Protein AF-A0A7V1N753-F1 (afdb_monomer)

Solvent-accessible surface area (backbone atoms only — not comparable to full-atom values): 4527 Å² total; per-residue (Å²): 139,82,77,81,77,82,68,88,84,41,48,71,47,53,92,62,90,82,44,72,67,58,49,56,56,51,73,72,50,96,60,55,76,48,70,33,70,69,36,53,53,52,51,53,56,52,51,53,50,54,57,54,44,65,73,65,77,57,89,36,83,70,74,81,32,76,72,86,131

Foldseek 3Di:
DDDDDDLPAAAEAAPDDDDPVNVVVPVVPPGHYYYDPNSVVVVVVVVVVVVVVVVVPDDDAPPPDDHDD

Structure (mmCIF, N/CA/C/O backbone):
data_AF-A0A7V1N753-F1
#
_entry.id   AF-A0A7V1N753-F1
#
loop_
_atom_site.group_PDB
_atom_site.id
_atom_site.type_symbol
_atom_site.label_atom_id
_atom_site.label_alt_id
_atom_site.label_comp_id
_atom_site.label_asym_id
_atom_site.label_entity_id
_atom_site.label_seq_id
_atom_site.pdbx_PDB_ins_code
_atom_site.Cartn_x
_atom_site.Cartn_y
_atom_site.Cartn_z
_atom_site.occupancy
_atom_site.B_iso_or_equiv
_atom_site.auth_seq_id
_atom_site.auth_comp_id
_atom_site.auth_asym_id
_atom_site.auth_atom_id
_atom_site.pdbx_PDB_model_num
ATOM 1 N N . MET A 1 1 ? 25.136 -15.570 -8.101 1.00 36.69 1 MET A N 1
ATOM 2 C CA . MET A 1 1 ? 24.984 -14.340 -8.904 1.00 36.69 1 MET A CA 1
ATOM 3 C C . MET A 1 1 ? 23.869 -14.613 -9.894 1.00 36.69 1 MET A C 1
ATOM 5 O O . MET A 1 1 ? 24.127 -15.103 -10.983 1.00 36.69 1 MET A O 1
ATOM 9 N N . THR A 1 2 ? 22.628 -14.480 -9.432 1.00 38.47 2 THR A N 1
ATOM 10 C CA . THR A 1 2 ? 21.440 -14.869 -10.199 1.00 38.47 2 THR A CA 1
ATOM 11 C C . THR A 1 2 ? 21.000 -13.659 -11.013 1.00 38.47 2 THR A C 1
ATOM 13 O O . THR A 1 2 ? 20.816 -12.579 -10.457 1.00 38.47 2 THR A O 1
ATOM 16 N N . MET A 1 3 ? 20.957 -13.834 -12.332 1.00 37.34 3 MET A N 1
ATOM 17 C CA . MET A 1 3 ? 20.512 -12.835 -13.305 1.00 37.34 3 MET A CA 1
ATOM 18 C C . MET A 1 3 ? 19.033 -12.493 -13.072 1.00 37.34 3 MET A C 1
ATOM 20 O O . MET A 1 3 ? 18.293 -13.385 -12.649 1.00 37.34 3 MET A O 1
ATOM 24 N N . PRO A 1 4 ? 18.593 -11.248 -13.330 1.00 54.53 4 PRO A N 1
ATOM 25 C CA . PRO A 1 4 ? 17.203 -10.874 -13.144 1.00 54.53 4 PRO A CA 1
ATOM 26 C C . PRO A 1 4 ? 16.341 -11.580 -14.186 1.00 54.53 4 PRO A C 1
ATOM 28 O O . PRO A 1 4 ? 16.730 -11.774 -15.342 1.00 54.53 4 PRO A O 1
ATOM 31 N N . GLU A 1 5 ? 15.181 -12.009 -13.719 1.00 53.12 5 GLU A N 1
ATOM 32 C CA . GLU A 1 5 ? 14.181 -12.707 -14.498 1.00 53.12 5 GLU A CA 1
ATOM 33 C C . GLU A 1 5 ? 13.700 -11.802 -15.638 1.00 53.12 5 GLU A C 1
ATOM 35 O O . GLU A 1 5 ? 13.534 -10.593 -15.502 1.00 53.12 5 GLU A O 1
ATOM 40 N N . ASN A 1 6 ? 13.570 -12.407 -16.810 1.00 43.03 6 ASN A N 1
ATOM 41 C CA . ASN A 1 6 ? 13.264 -11.774 -18.082 1.00 43.03 6 ASN A CA 1
ATOM 42 C C . ASN A 1 6 ? 11.964 -10.935 -18.012 1.00 43.03 6 ASN A C 1
ATOM 44 O O . ASN A 1 6 ? 10.874 -11.500 -18.070 1.00 43.03 6 ASN A O 1
ATOM 48 N N . HIS A 1 7 ? 12.057 -9.598 -17.955 1.00 50.56 7 HIS A N 1
ATOM 49 C CA . HIS A 1 7 ? 10.913 -8.662 -17.944 1.00 50.56 7 HIS A CA 1
ATOM 50 C C . HIS A 1 7 ? 10.194 -8.520 -19.304 1.00 50.56 7 HIS A C 1
ATOM 52 O O . HIS A 1 7 ? 9.645 -7.468 -19.628 1.00 50.56 7 HIS A O 1
ATOM 58 N N . ALA A 1 8 ? 10.157 -9.569 -20.124 1.00 49.00 8 ALA A N 1
ATOM 59 C CA . ALA A 1 8 ? 9.540 -9.515 -21.450 1.00 49.00 8 ALA A CA 1
ATOM 60 C C . ALA A 1 8 ? 7.992 -9.476 -21.434 1.00 49.00 8 ALA A C 1
ATOM 62 O O . ALA A 1 8 ? 7.387 -9.445 -22.502 1.00 49.00 8 ALA A O 1
ATOM 63 N N . ALA A 1 9 ? 7.333 -9.466 -20.264 1.00 62.09 9 ALA A N 1
ATOM 64 C CA . ALA A 1 9 ? 5.864 -9.492 -20.175 1.00 62.09 9 ALA A CA 1
ATOM 65 C C . ALA A 1 9 ? 5.225 -8.609 -19.078 1.00 62.09 9 ALA A C 1
ATOM 67 O O . ALA A 1 9 ? 4.000 -8.551 -18.996 1.00 62.09 9 ALA A O 1
ATOM 68 N N . GLY A 1 10 ? 6.007 -7.889 -18.270 1.00 74.94 10 GLY A N 1
ATOM 69 C CA . GLY A 1 10 ? 5.498 -7.058 -17.172 1.00 74.94 10 GLY A CA 1
ATOM 70 C C . GLY A 1 10 ? 6.226 -7.293 -15.855 1.00 74.94 10 GLY A C 1
ATOM 71 O O . GLY A 1 10 ? 6.993 -8.244 -15.720 1.00 74.94 10 GLY A O 1
ATOM 72 N N . PHE A 1 11 ? 5.997 -6.398 -14.899 1.00 87.81 11 PHE A N 1
ATOM 73 C CA . PHE A 1 11 ? 6.550 -6.455 -13.549 1.00 87.81 11 PHE A CA 1
ATOM 74 C C . PHE A 1 11 ? 5.430 -6.678 -12.536 1.00 87.81 11 PHE A C 1
ATOM 76 O O . PHE A 1 11 ? 4.357 -6.084 -12.651 1.00 87.81 11 PHE A O 1
ATOM 83 N N . GLU A 1 12 ? 5.666 -7.514 -11.533 1.00 91.69 12 GLU A N 1
ATOM 84 C CA . GLU A 1 12 ? 4.656 -7.880 -10.544 1.00 91.69 12 GLU A CA 1
ATOM 85 C C . GLU A 1 12 ? 5.098 -7.484 -9.130 1.00 91.69 12 GLU A C 1
ATOM 87 O O . GLU A 1 12 ? 6.141 -7.905 -8.630 1.00 91.69 12 GLU A O 1
ATOM 92 N N . LEU A 1 13 ? 4.291 -6.652 -8.473 1.00 91.88 13 LEU A N 1
ATOM 93 C CA . LEU A 1 13 ? 4.521 -6.166 -7.119 1.00 91.88 13 LEU A CA 1
ATOM 94 C C . LEU A 1 13 ? 4.038 -7.191 -6.092 1.00 91.88 13 LEU A C 1
ATOM 96 O O . LEU A 1 13 ? 2.845 -7.478 -6.006 1.00 91.88 13 LEU A O 1
ATOM 100 N N . ARG A 1 14 ? 4.971 -7.680 -5.271 1.00 91.69 14 ARG A N 1
ATOM 101 C CA . ARG A 1 14 ? 4.723 -8.674 -4.209 1.00 91.69 14 ARG A CA 1
ATOM 102 C C . ARG A 1 14 ? 4.893 -8.134 -2.783 1.00 91.69 14 ARG A C 1
ATOM 104 O O . ARG A 1 14 ? 4.620 -8.834 -1.820 1.00 91.69 14 ARG A O 1
ATOM 111 N N . GLY A 1 15 ? 5.330 -6.879 -2.642 1.00 87.75 15 GLY A N 1
ATOM 112 C CA . GLY A 1 15 ? 5.654 -6.254 -1.349 1.00 87.75 15 GLY A CA 1
ATOM 113 C C . GLY A 1 15 ? 7.114 -6.426 -0.911 1.00 87.75 15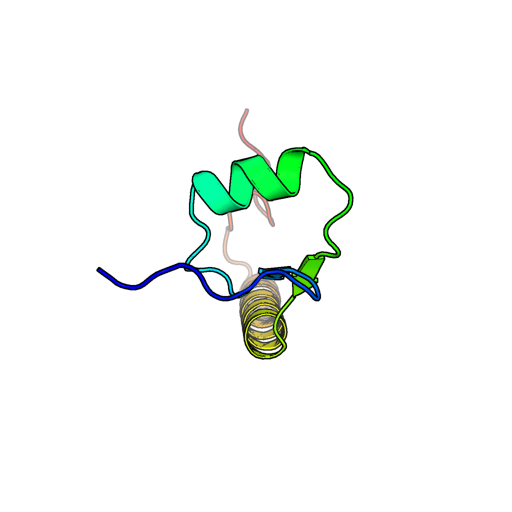 GLY A C 1
ATOM 114 O O . GLY A 1 15 ? 7.535 -5.822 0.070 1.00 87.75 15 GLY A O 1
ATOM 115 N N . GLU A 1 16 ? 7.905 -7.182 -1.672 1.00 88.25 16 GLU A N 1
ATOM 116 C CA . GLU A 1 16 ? 9.338 -7.392 -1.472 1.00 88.25 16 GLU A CA 1
ATOM 117 C C . GLU A 1 16 ? 10.060 -7.531 -2.822 1.00 88.25 16 GLU A C 1
ATOM 119 O O . GLU A 1 16 ? 9.426 -7.597 -3.875 1.00 88.25 16 GLU A O 1
ATOM 124 N N . GLY A 1 17 ? 11.396 -7.535 -2.807 1.00 85.50 17 GLY A N 1
ATOM 125 C CA . GLY A 1 17 ? 12.200 -7.860 -3.993 1.00 85.50 17 GLY A CA 1
ATOM 126 C C . GLY A 1 17 ? 12.321 -6.766 -5.063 1.00 85.50 17 GLY A C 1
ATOM 127 O O . GLY A 1 17 ? 12.983 -6.990 -6.074 1.00 85.50 17 GLY A O 1
ATOM 128 N N . LEU A 1 18 ? 11.755 -5.570 -4.857 1.00 89.69 18 LEU A N 1
ATOM 129 C CA . LEU A 1 18 ? 11.965 -4.436 -5.763 1.00 89.69 18 LEU A CA 1
ATOM 130 C C . LEU A 1 18 ? 13.416 -3.934 -5.669 1.00 89.69 18 LEU A C 1
ATOM 132 O O . LEU A 1 18 ? 13.831 -3.374 -4.654 1.00 89.69 18 LEU A O 1
ATOM 136 N N . THR A 1 19 ? 14.187 -4.124 -6.740 1.00 90.56 19 THR A N 1
ATOM 137 C CA . THR A 1 19 ? 15.570 -3.633 -6.844 1.00 90.56 19 THR A CA 1
ATOM 138 C C . THR A 1 19 ? 15.619 -2.215 -7.413 1.00 90.56 19 THR A C 1
ATOM 140 O O . THR A 1 19 ? 14.701 -1.780 -8.107 1.00 90.56 19 THR A O 1
ATOM 143 N N . LEU A 1 20 ? 16.712 -1.482 -7.163 1.00 90.69 20 LEU A N 1
ATOM 144 C CA . LEU A 1 20 ? 16.906 -0.141 -7.734 1.00 90.69 20 LEU A CA 1
ATOM 145 C C . LEU A 1 20 ? 17.010 -0.172 -9.264 1.00 90.69 20 LEU A C 1
ATOM 147 O O . LEU A 1 20 ? 16.565 0.760 -9.926 1.00 90.69 20 LEU A O 1
ATOM 151 N N . GLN A 1 21 ? 17.580 -1.242 -9.818 1.00 87.12 21 GLN A N 1
ATOM 152 C CA . GLN A 1 21 ? 17.673 -1.468 -11.257 1.00 87.12 21 GLN A CA 1
ATOM 153 C C . GLN A 1 21 ? 16.278 -1.642 -11.861 1.00 87.12 21 GLN A C 1
ATOM 155 O O . GLN A 1 21 ? 15.921 -0.905 -12.775 1.00 87.12 21 GLN A O 1
ATOM 160 N N . ALA A 1 22 ? 15.459 -2.528 -11.281 1.00 85.62 22 ALA A N 1
ATOM 161 C CA . ALA A 1 22 ? 14.070 -2.699 -11.699 1.00 85.62 22 ALA A CA 1
ATOM 162 C C . ALA A 1 22 ? 13.275 -1.393 -11.547 1.00 85.62 22 ALA A C 1
ATOM 164 O O . ALA A 1 22 ? 12.537 -1.012 -12.445 1.00 85.62 22 ALA A O 1
ATOM 165 N N . LEU A 1 23 ? 13.471 -0.647 -10.456 1.00 89.44 23 LEU A N 1
ATOM 166 C CA . LEU A 1 23 ? 12.822 0.651 -10.267 1.00 89.44 23 LEU A CA 1
ATOM 167 C C . LEU A 1 23 ? 13.202 1.663 -11.361 1.00 89.44 23 LEU A C 1
ATOM 169 O O . LEU A 1 23 ? 12.329 2.367 -11.863 1.00 89.44 23 LEU A O 1
ATOM 173 N N . ALA A 1 24 ? 14.481 1.738 -11.738 1.00 89.50 24 ALA A N 1
ATOM 174 C CA . ALA A 1 24 ? 14.944 2.623 -12.805 1.00 89.50 24 ALA A CA 1
ATOM 175 C C . ALA A 1 24 ? 14.359 2.234 -14.174 1.00 89.50 24 ALA A C 1
ATOM 177 O O . ALA A 1 24 ? 13.977 3.116 -14.942 1.00 89.50 24 ALA A O 1
ATOM 178 N N . GLU A 1 25 ? 14.241 0.933 -14.455 1.00 86.19 25 GLU A N 1
ATOM 179 C CA . GLU A 1 25 ? 13.582 0.411 -15.660 1.00 86.19 25 GLU A CA 1
ATOM 180 C C . GLU A 1 25 ? 12.089 0.778 -15.687 1.00 86.19 25 GLU A C 1
ATOM 182 O O . GLU A 1 25 ? 11.591 1.290 -16.689 1.00 86.19 25 GLU A O 1
ATOM 187 N N . LEU A 1 26 ? 11.385 0.598 -14.565 1.00 88.19 26 LEU A N 1
ATOM 188 C CA . LEU A 1 26 ? 9.961 0.920 -14.432 1.00 88.19 26 LEU A CA 1
ATOM 189 C C . LEU A 1 26 ? 9.673 2.422 -14.524 1.00 88.19 26 LEU A C 1
ATOM 191 O O . LEU A 1 26 ? 8.657 2.822 -15.094 1.00 88.19 26 LEU A O 1
ATOM 195 N N . ALA A 1 27 ? 10.561 3.263 -13.987 1.00 88.56 27 ALA A N 1
ATOM 196 C CA . ALA A 1 27 ? 10.409 4.718 -13.999 1.00 88.56 27 ALA A CA 1
ATOM 197 C C . ALA A 1 27 ? 10.405 5.307 -15.419 1.00 88.56 27 ALA A C 1
ATOM 199 O O . ALA A 1 27 ? 9.811 6.361 -15.644 1.00 88.56 27 ALA A O 1
ATOM 200 N N . GLY A 1 28 ? 11.034 4.618 -16.378 1.00 84.81 28 GLY A N 1
ATOM 201 C CA . GLY A 1 28 ? 11.005 4.985 -17.794 1.00 84.81 28 GLY A CA 1
ATOM 202 C C . GLY A 1 28 ? 9.644 4.777 -18.473 1.00 84.81 28 GLY A C 1
ATOM 203 O O . GLY A 1 28 ? 9.435 5.287 -19.574 1.00 84.81 28 GLY A O 1
ATOM 204 N N . GLY A 1 29 ? 8.710 4.073 -17.824 1.00 81.25 29 GLY A N 1
ATOM 205 C CA . GLY A 1 29 ? 7.415 3.707 -18.394 1.00 81.25 29 GLY A CA 1
ATOM 206 C C . GLY A 1 29 ? 7.507 2.575 -19.424 1.00 81.25 29 GLY A C 1
ATOM 207 O O . GLY A 1 29 ? 8.573 2.044 -19.718 1.00 81.25 29 GLY A O 1
ATOM 208 N N . GLY A 1 30 ? 6.360 2.161 -19.968 1.00 80.94 30 GLY A N 1
ATOM 209 C CA . GLY A 1 30 ? 6.292 1.128 -21.015 1.00 80.94 30 GLY A CA 1
ATOM 210 C C . GLY A 1 30 ? 6.344 -0.322 -20.520 1.00 80.94 30 GLY A C 1
ATOM 211 O O . GLY A 1 30 ? 6.105 -1.232 -21.309 1.00 80.94 30 GLY A O 1
ATOM 212 N N . VAL A 1 31 ? 6.574 -0.543 -19.224 1.00 86.44 31 VAL A N 1
ATOM 213 C CA . VAL A 1 31 ? 6.465 -1.862 -18.588 1.00 86.44 31 VAL A CA 1
ATOM 214 C C . VAL A 1 31 ? 5.129 -1.945 -17.841 1.00 86.44 31 VAL A C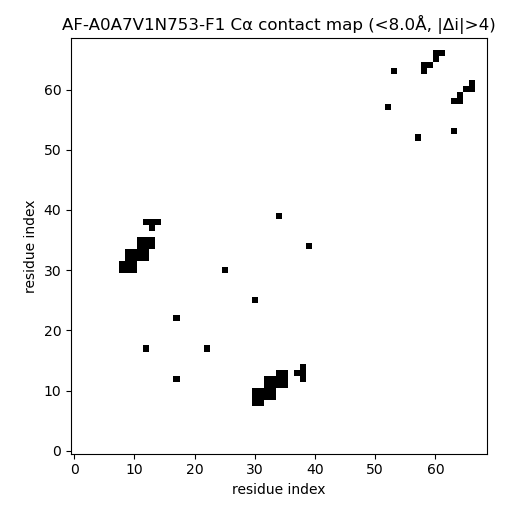 1
ATOM 216 O O . VAL A 1 31 ? 4.883 -1.118 -16.959 1.00 86.44 31 VAL A O 1
ATOM 219 N N . PRO A 1 32 ? 4.241 -2.903 -18.166 1.00 88.00 32 PRO A N 1
ATOM 220 C CA . PRO A 1 32 ? 3.005 -3.081 -17.417 1.00 88.00 32 PRO A CA 1
ATOM 221 C C . PRO A 1 32 ? 3.319 -3.568 -16.000 1.00 88.00 32 PRO A C 1
ATOM 223 O O . PRO A 1 32 ? 4.070 -4.526 -15.821 1.00 88.00 32 PRO A O 1
ATOM 226 N N . VAL A 1 33 ? 2.733 -2.908 -15.001 1.00 90.19 33 VAL A N 1
ATOM 227 C CA . VAL A 1 33 ? 2.875 -3.273 -13.588 1.00 90.19 33 VAL A CA 1
ATOM 228 C C . VAL A 1 33 ? 1.591 -3.934 -13.107 1.00 90.19 33 VAL A C 1
ATOM 230 O O . VAL A 1 33 ? 0.495 -3.409 -13.301 1.00 90.19 33 VAL A O 1
ATOM 233 N N . THR A 1 34 ? 1.737 -5.082 -12.463 1.00 92.12 34 THR A N 1
ATOM 234 C CA . THR A 1 34 ? 0.657 -5.847 -11.837 1.00 92.12 34 THR A CA 1
ATOM 235 C C . THR A 1 34 ? 0.939 -6.005 -10.348 1.00 92.12 34 THR A C 1
ATOM 237 O O . THR A 1 34 ? 2.058 -5.771 -9.895 1.00 92.12 34 THR A O 1
ATOM 240 N N . ILE 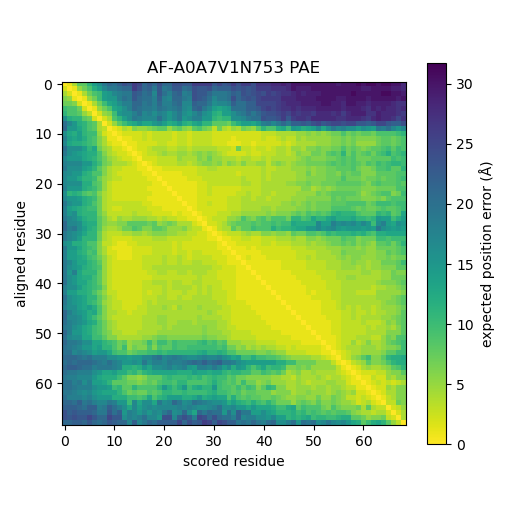A 1 35 ? -0.078 -6.354 -9.566 1.00 91.88 35 ILE A N 1
ATOM 241 C CA . ILE A 1 35 ? 0.078 -6.699 -8.151 1.00 91.88 35 ILE A CA 1
ATOM 242 C C . ILE A 1 35 ? -0.176 -8.191 -8.036 1.00 91.88 35 ILE A C 1
ATOM 244 O O . ILE A 1 35 ? -1.173 -8.685 -8.568 1.00 91.88 35 ILE A O 1
ATOM 248 N N . ALA A 1 36 ? 0.712 -8.891 -7.344 1.00 92.50 36 ALA A N 1
ATOM 249 C CA . ALA A 1 36 ? 0.564 -10.316 -7.157 1.00 92.50 36 ALA A CA 1
ATOM 250 C C . ALA A 1 36 ? -0.673 -10.648 -6.300 1.00 92.50 36 ALA A C 1
ATOM 252 O O . ALA A 1 36 ? -1.010 -9.898 -5.375 1.00 92.50 36 ALA A O 1
ATOM 253 N N . PRO A 1 37 ? -1.349 -11.781 -6.562 1.00 91.31 37 PRO A N 1
ATOM 254 C CA . PRO A 1 37 ? -2.529 -12.187 -5.797 1.00 91.31 37 PRO A CA 1
ATOM 255 C C . PRO A 1 37 ? -2.278 -12.327 -4.288 1.00 91.31 37 PRO A C 1
ATOM 257 O O . PRO A 1 37 ? -3.107 -11.921 -3.481 1.00 91.31 37 PRO A O 1
ATOM 260 N N . ASP A 1 38 ? -1.109 -12.831 -3.895 1.00 90.69 38 ASP A N 1
ATOM 261 C CA . ASP A 1 38 ? -0.708 -12.971 -2.490 1.00 90.69 38 ASP A CA 1
ATOM 262 C C . ASP A 1 38 ? -0.536 -11.617 -1.780 1.00 90.69 38 ASP A C 1
ATOM 264 O O . ASP A 1 38 ? -0.910 -11.471 -0.610 1.00 90.69 38 ASP A O 1
ATOM 268 N N . ALA A 1 39 ? -0.026 -10.610 -2.490 1.00 92.81 39 ALA A N 1
ATOM 269 C CA . ALA A 1 39 ? 0.069 -9.239 -2.007 1.00 92.81 39 ALA A CA 1
ATOM 270 C C . ALA A 1 39 ? -1.315 -8.589 -1.874 1.00 92.81 39 ALA A C 1
ATOM 272 O O . ALA A 1 39 ? -1.563 -7.891 -0.888 1.00 92.81 39 ALA A O 1
ATOM 273 N N . LEU A 1 40 ? -2.239 -8.855 -2.806 1.00 94.25 40 LEU A N 1
ATOM 274 C CA . LEU A 1 40 ? -3.642 -8.442 -2.673 1.00 94.25 40 LEU A CA 1
ATOM 275 C C . LEU A 1 40 ? -4.280 -9.051 -1.418 1.00 94.25 40 LEU A C 1
ATOM 277 O O . LEU A 1 40 ? -4.865 -8.321 -0.616 1.00 94.25 40 LEU A O 1
ATOM 281 N N . ASP A 1 41 ? -4.089 -10.349 -1.185 1.00 94.44 41 ASP A N 1
ATOM 282 C CA . ASP A 1 41 ? -4.606 -11.020 0.009 1.00 94.44 41 ASP A CA 1
ATOM 283 C C . ASP A 1 41 ? -3.999 -10.450 1.300 1.00 94.44 41 ASP A C 1
ATOM 285 O O . ASP A 1 41 ? -4.689 -10.284 2.310 1.00 94.44 41 ASP A O 1
ATOM 289 N N . ALA A 1 42 ? -2.702 -10.128 1.292 1.00 93.75 42 ALA A N 1
ATOM 290 C CA . ALA A 1 42 ? -2.034 -9.495 2.427 1.00 93.75 42 ALA A CA 1
ATOM 291 C C . ALA A 1 42 ? -2.583 -8.092 2.722 1.00 93.75 42 ALA A C 1
ATOM 293 O O . ALA A 1 42 ? -2.802 -7.755 3.890 1.00 93.75 42 ALA A O 1
ATOM 294 N N . MET A 1 43 ? -2.854 -7.296 1.685 1.00 94.81 43 MET A N 1
ATOM 295 C CA . MET A 1 43 ? -3.477 -5.979 1.832 1.00 94.81 43 MET A CA 1
ATOM 296 C C . MET A 1 43 ? -4.892 -6.089 2.408 1.00 94.81 43 MET A C 1
ATOM 298 O O . MET A 1 43 ? -5.217 -5.350 3.338 1.00 94.81 43 MET A O 1
ATOM 302 N N . SER A 1 44 ? -5.694 -7.049 1.939 1.00 95.56 44 SER A N 1
ATOM 303 C CA . SER A 1 44 ? -7.034 -7.316 2.480 1.00 95.56 44 SER A CA 1
ATOM 304 C C . SER A 1 44 ? -6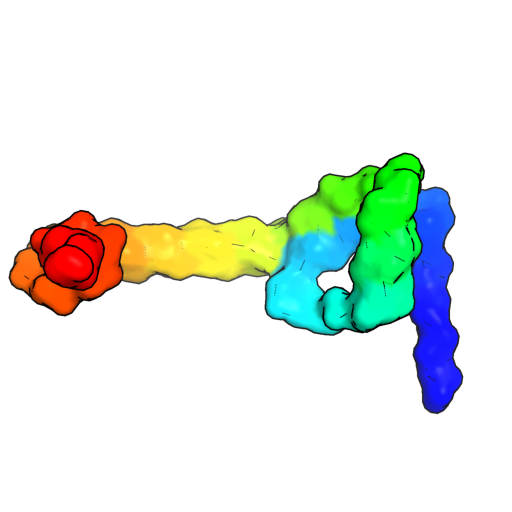.990 -7.677 3.970 1.00 95.56 44 SER A C 1
ATOM 306 O O . SER A 1 44 ? -7.704 -7.074 4.769 1.00 95.56 44 SER A O 1
ATOM 308 N N . ARG A 1 45 ? -6.078 -8.569 4.387 1.00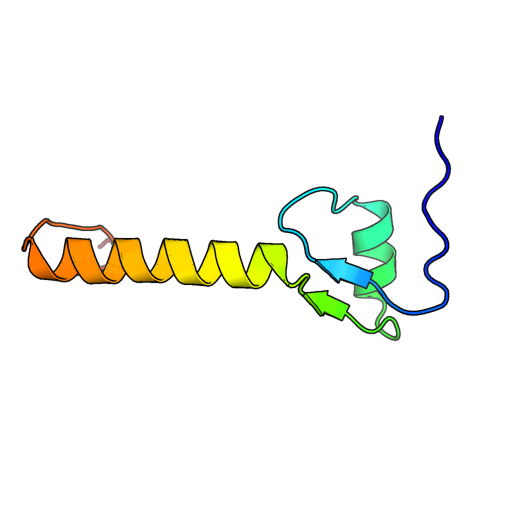 94.81 45 ARG A N 1
ATOM 309 C CA . ARG A 1 45 ? -5.893 -8.908 5.814 1.00 94.81 45 ARG A CA 1
ATOM 310 C C . ARG A 1 45 ? -5.470 -7.703 6.658 1.00 94.81 45 ARG A C 1
ATOM 312 O O . ARG A 1 45 ? -5.923 -7.557 7.791 1.00 94.81 45 ARG A O 1
ATOM 319 N N . SER A 1 46 ? -4.601 -6.843 6.126 1.00 92.50 46 SER A N 1
ATOM 320 C CA . SER A 1 46 ? -4.193 -5.600 6.796 1.00 92.50 46 SER A CA 1
ATOM 321 C C . SER A 1 46 ? -5.384 -4.654 6.990 1.00 92.50 46 SER A C 1
ATOM 323 O O . SER A 1 46 ? -5.596 -4.126 8.083 1.00 92.50 46 SER A O 1
ATOM 325 N N . TYR A 1 47 ? -6.219 -4.505 5.960 1.00 92.75 47 TYR A N 1
ATOM 326 C CA . TYR A 1 47 ? -7.431 -3.694 6.017 1.00 92.75 47 TYR A CA 1
ATOM 327 C C . TYR A 1 47 ? -8.426 -4.199 7.076 1.00 92.75 47 TYR A C 1
ATOM 329 O O . TYR A 1 47 ? -8.927 -3.411 7.878 1.00 92.75 47 TYR A O 1
ATOM 337 N N . GLU A 1 48 ? -8.643 -5.512 7.165 1.00 93.38 48 GLU A N 1
ATOM 338 C CA . GLU A 1 48 ? -9.500 -6.119 8.195 1.00 93.38 48 GLU A CA 1
ATOM 339 C C . GLU A 1 48 ? -8.990 -5.888 9.625 1.00 93.38 48 GLU A C 1
ATOM 341 O O . GLU A 1 48 ? -9.779 -5.778 10.565 1.00 93.38 48 GLU A O 1
ATOM 346 N N . VAL A 1 49 ? -7.671 -5.818 9.831 1.00 89.94 49 VAL A N 1
ATOM 347 C CA . VAL A 1 49 ? -7.108 -5.438 11.136 1.00 89.94 49 VAL A CA 1
ATOM 348 C C . VAL A 1 49 ? -7.505 -4.007 11.477 1.00 89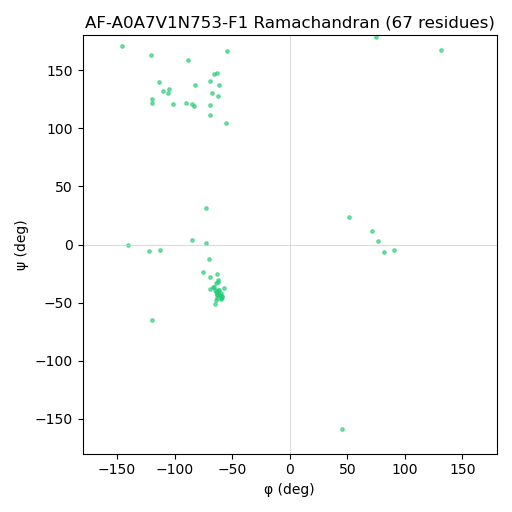.94 49 VAL A C 1
ATOM 350 O O . VAL A 1 49 ? -7.990 -3.773 12.580 1.00 89.94 49 VAL A O 1
ATOM 353 N N . VAL A 1 50 ? -7.355 -3.066 10.542 1.00 87.69 50 VAL A N 1
ATOM 354 C CA . VAL A 1 50 ? -7.731 -1.661 10.772 1.00 87.69 50 VAL A CA 1
ATOM 355 C C . VAL A 1 50 ? -9.215 -1.543 11.121 1.00 87.69 50 VAL A C 1
ATOM 357 O O . VAL A 1 50 ? -9.548 -0.870 12.094 1.00 87.69 50 VAL A O 1
ATOM 360 N N . LEU A 1 51 ? -10.091 -2.238 10.388 1.00 89.25 51 LEU A N 1
ATOM 361 C CA . LEU A 1 51 ? -11.529 -2.247 10.672 1.00 89.25 51 LEU A CA 1
ATOM 362 C C . LEU A 1 51 ? -11.848 -2.752 12.083 1.00 89.25 51 LEU A C 1
ATOM 364 O O . LEU A 1 51 ? -12.620 -2.115 12.789 1.00 89.25 51 LEU A O 1
ATOM 368 N N . ARG A 1 52 ? -11.212 -3.841 12.528 1.00 86.94 52 ARG A N 1
ATOM 369 C CA . ARG A 1 52 ? -11.414 -4.354 13.892 1.00 86.94 52 ARG A CA 1
ATOM 370 C C . ARG A 1 52 ? -10.961 -3.367 14.962 1.00 86.94 52 ARG A C 1
ATOM 372 O O . ARG A 1 52 ? -11.652 -3.184 15.953 1.00 86.94 52 ARG A O 1
ATOM 379 N N . VAL A 1 53 ? -9.825 -2.695 14.771 1.00 83.94 53 VAL A N 1
ATOM 380 C CA . VAL A 1 53 ? -9.337 -1.736 15.778 1.00 83.94 53 VAL A CA 1
ATOM 381 C C . VAL A 1 53 ? -10.226 -0.487 15.849 1.00 83.94 53 VAL A C 1
ATOM 383 O O . VAL A 1 53 ? -10.344 0.106 16.920 1.00 83.94 53 VAL A O 1
ATOM 386 N N . LEU A 1 54 ? -10.899 -0.112 14.755 1.00 83.25 54 LEU A N 1
ATOM 387 C CA . LEU A 1 54 ? -11.914 0.948 14.783 1.00 83.25 54 LEU A CA 1
ATOM 388 C C . LEU A 1 54 ? -13.109 0.602 15.687 1.00 83.25 54 LEU A C 1
ATOM 390 O O . LEU A 1 54 ? -13.688 1.511 16.273 1.00 83.25 54 LEU A O 1
ATOM 394 N N . GLU A 1 55 ? -13.458 -0.679 15.836 1.00 84.38 55 GLU A N 1
ATOM 395 C CA . GLU A 1 55 ? -14.524 -1.128 16.747 1.00 84.38 55 GLU A CA 1
ATOM 396 C C . GLU A 1 55 ? -14.094 -1.096 18.225 1.00 84.38 55 GLU A C 1
ATOM 398 O O . GLU A 1 55 ? -14.937 -0.994 19.113 1.00 84.38 55 GLU A O 1
ATOM 403 N N . GLU A 1 56 ? -12.789 -1.158 18.507 1.00 77.31 56 GLU A N 1
ATOM 404 C CA . GLU A 1 56 ? -12.238 -1.232 19.869 1.00 77.31 56 GLU A CA 1
ATOM 405 C C . GLU A 1 56 ? -12.066 0.145 20.552 1.00 77.31 56 GLU A C 1
ATOM 407 O O . GLU A 1 56 ? -11.533 0.213 21.660 1.00 77.31 56 GLU A O 1
ATOM 412 N N . ASP A 1 57 ? -12.490 1.246 19.913 1.00 69.94 57 ASP A N 1
ATOM 413 C CA . ASP A 1 57 ? -12.366 2.641 20.396 1.00 69.94 57 ASP A CA 1
ATOM 414 C C . ASP A 1 57 ? -10.931 3.036 20.825 1.00 69.94 57 ASP A C 1
ATOM 416 O O . ASP A 1 57 ? -10.685 3.954 21.616 1.00 69.94 57 ASP A O 1
ATOM 420 N N . ARG A 1 58 ? -9.927 2.329 20.290 1.00 77.88 58 ARG A N 1
ATOM 421 C CA . ARG A 1 58 ? -8.516 2.547 20.620 1.00 77.88 58 ARG A CA 1
ATOM 422 C C . ARG A 1 58 ? -7.945 3.704 19.802 1.00 77.88 58 ARG A C 1
ATOM 424 O O . ARG A 1 58 ? -8.163 3.745 18.594 1.00 77.88 58 ARG A O 1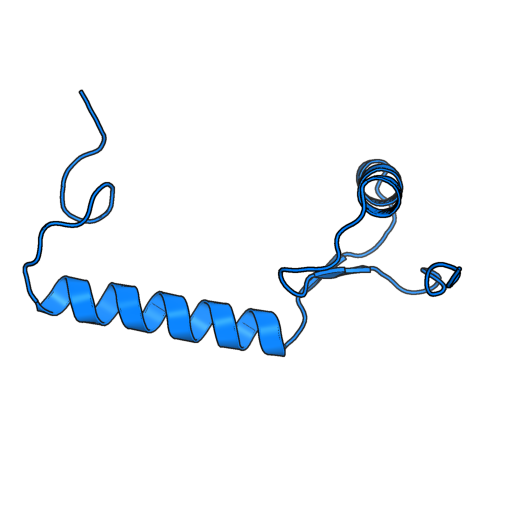
ATOM 431 N N . PRO A 1 59 ? -7.148 4.609 20.398 1.00 77.38 59 PRO A N 1
ATOM 432 C CA . PRO A 1 59 ? -6.524 5.696 19.653 1.00 77.38 59 PRO A CA 1
ATOM 433 C C . PRO A 1 59 ? -5.436 5.171 18.702 1.00 77.38 59 PRO A C 1
ATOM 435 O O . PRO A 1 59 ? -4.439 4.591 19.133 1.00 77.38 59 PRO A O 1
ATOM 438 N N . ILE A 1 60 ? -5.620 5.415 17.406 1.00 82.31 60 ILE A N 1
ATOM 439 C CA . ILE A 1 60 ? -4.701 5.117 16.306 1.00 82.31 60 ILE A CA 1
ATOM 440 C C . ILE A 1 60 ? -4.339 6.432 15.602 1.00 82.31 60 ILE A C 1
AT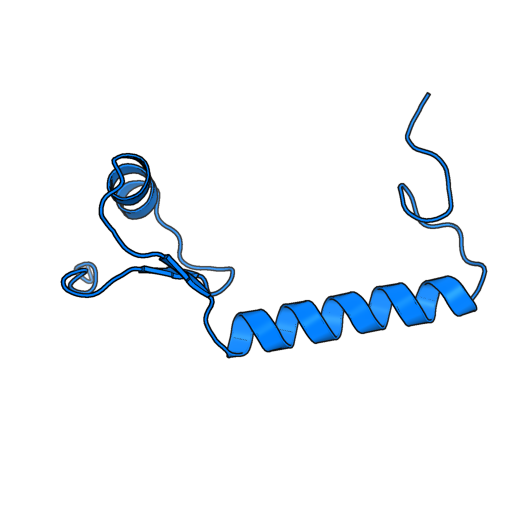OM 442 O O . ILE A 1 60 ? -5.207 7.186 15.141 1.00 82.31 60 ILE A O 1
ATOM 446 N N . TYR A 1 61 ? -3.038 6.703 15.501 1.00 81.56 61 TYR A N 1
ATOM 447 C CA . TYR A 1 61 ? -2.511 7.883 14.818 1.00 81.56 61 TYR A CA 1
ATOM 448 C C . TYR A 1 61 ? -2.860 7.896 13.333 1.00 81.56 61 TYR A C 1
ATOM 450 O O . TYR A 1 61 ? -2.605 6.926 12.623 1.00 81.56 61 TYR A O 1
ATOM 458 N N . GLY A 1 62 ? -3.437 9.008 12.876 1.00 79.19 62 GLY A N 1
ATOM 459 C CA . GLY A 1 62 ? -3.814 9.201 11.479 1.00 79.19 62 GLY A CA 1
ATOM 460 C C . GLY A 1 62 ? -5.015 8.374 11.018 1.00 79.19 62 GLY A C 1
ATOM 461 O O . GLY A 1 62 ? -5.276 8.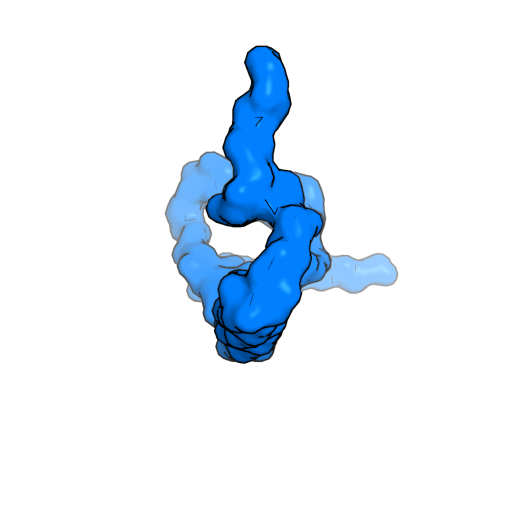304 9.820 1.00 79.19 62 GLY A O 1
ATOM 462 N N . VAL A 1 63 ? -5.742 7.757 11.953 1.00 81.12 63 VAL A N 1
ATOM 463 C CA . VAL A 1 63 ? -6.995 7.044 11.676 1.00 81.12 63 VAL A CA 1
ATOM 464 C C . VAL A 1 63 ? -8.147 7.673 12.466 1.00 81.12 63 VAL A C 1
ATOM 466 O O . VAL A 1 63 ? -9.038 8.257 11.860 1.00 81.12 63 VAL A O 1
ATOM 469 N N . ASN A 1 64 ? -8.122 7.621 13.803 1.00 74.19 64 ASN A N 1
ATOM 470 C CA . ASN A 1 64 ? -9.149 8.237 14.668 1.00 74.19 64 ASN A CA 1
ATOM 471 C C . ASN A 1 64 ? -8.580 9.266 15.660 1.00 74.19 64 ASN A C 1
ATOM 473 O O . ASN A 1 64 ? -9.326 9.961 16.345 1.00 74.19 64 ASN A O 1
ATOM 477 N N . THR A 1 65 ? -7.257 9.404 15.707 1.00 76.06 65 THR A N 1
ATOM 478 C CA . THR A 1 65 ? -6.596 10.570 16.288 1.00 76.06 65 THR A CA 1
ATOM 479 C C . THR A 1 65 ? -6.082 11.426 15.135 1.00 76.06 65 THR A C 1
ATOM 481 O O . THR A 1 65 ? -5.558 10.890 14.156 1.00 76.06 65 THR A O 1
ATOM 484 N N . GLY A 1 66 ? -6.313 12.741 15.206 1.00 76.81 66 GLY A N 1
ATOM 485 C CA . GLY A 1 66 ? -5.945 13.673 14.138 1.00 76.81 66 GLY A CA 1
ATOM 486 C C . GLY A 1 66 ? -4.466 13.586 13.740 1.00 76.81 66 GLY A C 1
ATOM 487 O O . GLY A 1 66 ? -3.640 12.987 14.426 1.00 76.81 66 GLY A O 1
ATOM 488 N N . PHE A 1 67 ? -4.119 14.193 12.612 1.00 72.50 67 PHE A N 1
ATOM 489 C CA . PHE A 1 67 ? -2.743 14.213 12.121 1.00 72.50 67 PHE A CA 1
ATOM 490 C C . PHE A 1 67 ? -1.972 15.365 12.764 1.00 72.50 67 PHE A C 1
ATOM 492 O O . PHE A 1 67 ? -2.347 16.513 12.556 1.00 72.50 67 PHE A O 1
ATOM 499 N N . GLY A 1 68 ? -0.884 15.064 13.480 1.00 78.25 68 GLY A N 1
ATOM 500 C CA . GLY A 1 68 ? 0.079 16.053 13.983 1.00 78.25 68 GLY A CA 1
ATOM 501 C C . GLY A 1 68 ? -0.518 17.306 14.650 1.00 78.25 68 GLY A C 1
ATOM 502 O O . GLY A 1 68 ? -1.646 17.309 15.138 1.00 78.25 68 GLY A O 1
ATOM 503 N N . LYS A 1 69 ? 0.284 18.372 14.701 1.00 50.75 69 LYS A N 1
ATOM 504 C CA . LYS A 1 69 ? -0.141 19.764 14.899 1.00 50.75 69 LYS A CA 1
ATOM 505 C C . LYS A 1 69 ? 0.331 20.573 13.702 1.00 50.75 69 LYS A C 1
ATOM 507 O O . LYS A 1 69 ? 1.417 20.223 13.187 1.00 50.75 69 LYS A O 1
#

pLDDT: mean 80.87, std 15.22, range [36.69, 95.56]

Sequence (69 aa):
MTMPENHAAGFELRGEGLTLQALAELAGGGVPVTIAPDALDAMSRSYEVVLRVLEEDRPIYGVNTGFGK

Secondary structure (DSSP, 8-state):
-PPPP--SS-EEE-SS---HHHHHHHHTS-S-EEE-HHHHHHHHHHHHHHHHHHHTT---BTTTB----

Mean predicted aligned error: 8.74 Å

Nearest PDB structures (foldseek):
  6rwo-assembly1_C  TM=3.633E-01  e=5.505E+00  Simian immunodeficiency virus

Radius of gyration: 17.84 Å; Cα contacts (8 Å, |Δi|>4): 36; chains: 1; bounding box: 40×35×42 Å